Protein AF-A0A2U0RVF4-F1 (afdb_monomer)

Nearest PDB structures (foldseek):
  1jay-assembly1_B  TM=8.750E-01  e=2.348E-04  Archaeoglobus fulgidus
  3rqs-assembly1_B  TM=7.764E-01  e=7.240E-03  Homo sapiens
  3ado-assembly1_A  TM=7.286E-01  e=7.681E-03  Oryctolagus cuniculus
  1lsj-assembly1_B  TM=7.333E-01  e=1.561E-02  Homo sapiens
  7e28-assembly1_A  TM=7.914E-01  e=7.725E-01  Exiguobacterium acetylicum

Solvent-accessible surface area (backbone atoms only — not comparable to full-atom values): 6301 Å² total; per-residue (Å²): 97,36,33,8,25,38,34,21,74,39,78,70,22,43,59,48,46,53,53,43,12,63,70,67,22,36,31,24,27,6,24,98,43,44,69,58,16,38,52,46,37,54,54,51,40,50,52,51,51,51,51,54,54,49,51,51,67,77,50,65,91,62,72,68,74,64,44,81,73,67,80,53,88,46,74,68,50,52,54,48,19,46,74,18,51,40,47,23,40,44,75,58,15,60,53,95,41,81,45,74,47,80,52,54,63,74,92,48,46,64,66,53,47,65,72,64,51,133

Radius of gyration: 16.0 Å; Cα contacts (8 Å, |Δi|>4): 184; chains: 1; bounding box: 40×28×46 Å

Secondary structure (DSSP, 8-state):
-EEEEETTTSHHHHHHHHHHHHTT-EEEEEESSHHHHHHHHHHHHHHHHHHHHHHHHHSTT--STTGGGTSS--HHHHHHHHHTEEEEEHHHHTTT-SEEEE-S-HHHHHHHHHHH--

pLDDT: mean 89.28, std 13.33, range [48.31, 98.5]

Sequence (118 aa):
MKIGLIGGTGNQGQGLALRLAMAGHEIKIGSRNLEKAQKIVDELNTHIDNVSAALGLIFPGKKMDWVEKKEFTTSQELEQAKNNLIGMQNEDAVKNVDAVLLTVPFQYAKSTLEQLLP

Foldseek 3Di:
DQEQEAVLLDPVNLVVLLVVLLVLYQYEDADQDQVSQVVSLVVSLVVLVVVVVVCCVVDPPDDVPVCVVVPDRDPVSSVSSSVSRHGDHNLVSPPPGPYYHYDDPPVCRVVSVVVNPD

Mean predicted aligned error: 5.17 Å

Structure (mmCIF, N/CA/C/O backbone):
data_AF-A0A2U0RVF4-F1
#
_entry.id   AF-A0A2U0RVF4-F1
#
loop_
_atom_site.group_PDB
_atom_site.id
_atom_site.type_symbol
_atom_site.label_atom_id
_atom_site.label_alt_id
_atom_site.label_comp_id
_atom_site.label_asym_id
_atom_site.label_entity_id
_atom_site.label_seq_id
_atom_site.pdbx_PDB_ins_code
_atom_site.Cartn_x
_atom_site.Cartn_y
_atom_site.Cartn_z
_atom_site.occupancy
_atom_site.B_iso_or_equiv
_atom_site.auth_seq_id
_atom_site.auth_comp_id
_atom_site.auth_asym_id
_atom_site.auth_atom_id
_atom_site.pdbx_PDB_model_num
ATOM 1 N N . MET A 1 1 ? -9.295 -8.438 -2.805 1.00 96.44 1 MET A N 1
ATOM 2 C CA . MET A 1 1 ? -8.343 -8.685 -3.909 1.00 96.44 1 MET A CA 1
ATOM 3 C C . MET A 1 1 ? -6.958 -8.274 -3.453 1.00 96.44 1 MET A C 1
ATOM 5 O O . MET A 1 1 ? -6.864 -7.416 -2.577 1.00 96.44 1 MET A O 1
ATOM 9 N N . LYS A 1 2 ? -5.924 -8.875 -4.035 1.00 98.19 2 LYS A N 1
ATOM 10 C CA . LYS A 1 2 ? -4.522 -8.480 -3.891 1.00 98.19 2 LYS A CA 1
ATOM 11 C C . LYS A 1 2 ? -4.137 -7.610 -5.077 1.00 98.19 2 LYS A C 1
ATOM 13 O O . LYS A 1 2 ? -4.322 -8.026 -6.217 1.00 98.19 2 LYS A O 1
ATOM 18 N N . ILE A 1 3 ? -3.620 -6.414 -4.821 1.00 98.44 3 ILE A N 1
ATOM 19 C CA . ILE A 1 3 ? -3.306 -5.424 -5.854 1.00 98.44 3 ILE A CA 1
ATOM 20 C C . ILE A 1 3 ? -1.839 -5.024 -5.726 1.00 98.44 3 ILE A C 1
ATOM 22 O O . ILE A 1 3 ? -1.412 -4.534 -4.682 1.00 98.44 3 ILE A O 1
ATOM 26 N N . GLY A 1 4 ? -1.073 -5.209 -6.799 1.00 97.94 4 GLY A N 1
ATOM 27 C CA . GLY A 1 4 ? 0.280 -4.669 -6.915 1.00 97.94 4 GLY A CA 1
ATOM 28 C C . GLY A 1 4 ? 0.229 -3.221 -7.385 1.00 97.94 4 GLY A C 1
ATOM 29 O O . GLY A 1 4 ? -0.360 -2.938 -8.423 1.00 97.94 4 GLY A O 1
ATOM 30 N N . LEU A 1 5 ? 0.830 -2.290 -6.648 1.00 97.88 5 LEU A N 1
ATOM 31 C CA . LEU A 1 5 ? 0.808 -0.865 -6.976 1.00 97.88 5 LEU A CA 1
ATOM 32 C C . LEU A 1 5 ? 2.207 -0.361 -7.329 1.00 97.88 5 LEU A C 1
ATOM 34 O O . LEU A 1 5 ? 3.024 -0.088 -6.449 1.00 97.88 5 LEU A O 1
ATOM 38 N N . ILE A 1 6 ? 2.474 -0.180 -8.620 1.00 97.19 6 ILE A N 1
ATOM 39 C CA . ILE A 1 6 ? 3.770 0.286 -9.119 1.00 97.19 6 ILE A CA 1
ATOM 40 C C . ILE A 1 6 ? 3.762 1.799 -9.276 1.00 97.19 6 ILE A C 1
ATOM 42 O O . ILE A 1 6 ? 2.921 2.360 -9.972 1.00 97.19 6 ILE A O 1
ATOM 46 N N . GLY A 1 7 ? 4.719 2.468 -8.632 1.00 94.44 7 GLY A N 1
ATOM 47 C CA . GLY A 1 7 ? 4.653 3.918 -8.434 1.00 94.44 7 GLY A CA 1
ATOM 48 C C . GLY A 1 7 ? 3.834 4.309 -7.199 1.00 94.44 7 GLY A C 1
ATOM 49 O O . GLY A 1 7 ? 3.534 5.488 -7.013 1.00 94.44 7 GLY A O 1
ATOM 50 N N . GLY A 1 8 ? 3.527 3.343 -6.324 1.00 91.75 8 GLY A N 1
ATOM 51 C CA . GLY A 1 8 ? 2.738 3.551 -5.111 1.00 91.75 8 GLY A CA 1
ATOM 52 C C . GLY A 1 8 ? 3.349 4.529 -4.103 1.00 91.75 8 GLY A C 1
ATOM 53 O O . GLY A 1 8 ? 2.638 5.054 -3.256 1.00 91.75 8 GLY A O 1
ATOM 54 N N . THR A 1 9 ? 4.646 4.839 -4.220 1.00 95.25 9 THR A N 1
ATOM 55 C CA . THR A 1 9 ? 5.321 5.817 -3.348 1.00 95.25 9 THR 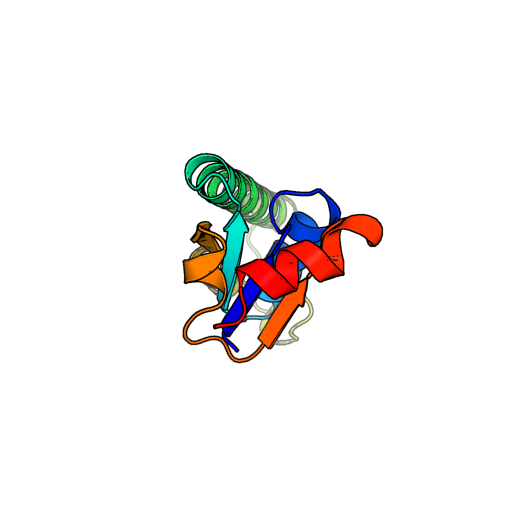A CA 1
ATOM 56 C C . THR A 1 9 ? 5.111 7.280 -3.752 1.00 95.25 9 THR A C 1
ATOM 58 O O . THR A 1 9 ? 5.516 8.170 -3.006 1.00 95.25 9 THR A O 1
ATOM 61 N N . GLY A 1 10 ? 4.518 7.558 -4.919 1.00 94.19 10 GLY A N 1
ATOM 62 C CA . GLY A 1 10 ? 4.153 8.917 -5.336 1.00 94.19 10 GLY A CA 1
ATOM 63 C C . GLY A 1 10 ? 2.798 9.36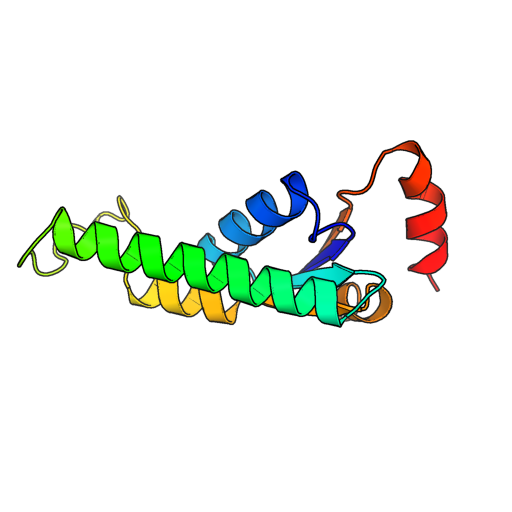1 -4.776 1.00 94.19 10 GLY A C 1
ATOM 64 O O . GLY A 1 10 ? 1.983 8.528 -4.399 1.00 94.19 10 GLY A O 1
ATOM 65 N N . ASN A 1 11 ? 2.524 10.669 -4.784 1.00 93.75 11 ASN A N 1
ATOM 66 C CA . ASN A 1 11 ? 1.328 11.262 -4.159 1.00 93.75 11 ASN A CA 1
ATOM 67 C C . ASN A 1 11 ? 0.005 10.595 -4.588 1.00 93.75 11 ASN A C 1
ATOM 69 O O . ASN A 1 11 ? -0.858 10.323 -3.757 1.00 93.75 11 ASN A O 1
ATOM 73 N N . GLN A 1 12 ? -0.154 10.306 -5.886 1.00 94.44 12 GLN A N 1
ATOM 74 C CA . GLN A 1 12 ? -1.344 9.619 -6.405 1.00 94.44 12 GLN A CA 1
ATOM 75 C C . GLN A 1 12 ? -1.417 8.167 -5.920 1.00 94.44 12 GLN A C 1
ATOM 77 O O . GLN A 1 12 ? -2.472 7.716 -5.477 1.00 94.44 12 GLN A O 1
ATOM 82 N N . GLY A 1 13 ? -0.287 7.456 -5.971 1.00 96.06 13 GLY A N 1
ATOM 83 C CA . GLY A 1 13 ? -0.172 6.073 -5.521 1.00 96.06 13 GLY A CA 1
ATOM 84 C C . GLY A 1 13 ? -0.528 5.916 -4.044 1.00 96.06 13 GLY A C 1
ATOM 85 O O . GLY A 1 13 ? -1.336 5.061 -3.704 1.00 96.06 13 GLY A O 1
ATOM 86 N N . GLN A 1 14 ? -0.032 6.803 -3.182 1.00 97.00 14 GLN A N 1
ATOM 87 C CA . GLN A 1 14 ? -0.333 6.792 -1.748 1.00 97.00 14 GLN A CA 1
ATOM 88 C C . GLN A 1 14 ? -1.836 6.936 -1.469 1.00 97.00 14 GLN A C 1
ATOM 90 O O . GLN A 1 14 ? -2.417 6.150 -0.723 1.00 97.00 14 GLN A O 1
ATOM 95 N N . GLY A 1 15 ? -2.493 7.904 -2.118 1.00 96.38 15 GLY A N 1
ATOM 96 C CA . GLY A 1 15 ? -3.931 8.121 -1.954 1.00 96.38 15 GLY A CA 1
ATOM 97 C C . GLY A 1 15 ? -4.791 6.972 -2.493 1.00 96.38 15 GLY A C 1
ATOM 98 O O . GLY A 1 15 ? -5.870 6.714 -1.957 1.00 96.38 15 GLY A O 1
ATOM 99 N N . LEU A 1 16 ? -4.329 6.282 -3.541 1.00 97.31 16 LEU A N 1
ATOM 100 C CA . LEU A 1 16 ? -4.971 5.075 -4.066 1.00 97.31 16 LEU A CA 1
ATOM 101 C C . LEU A 1 16 ? -4.769 3.886 -3.124 1.00 97.31 16 LEU A C 1
ATOM 103 O O . LEU A 1 16 ? -5.741 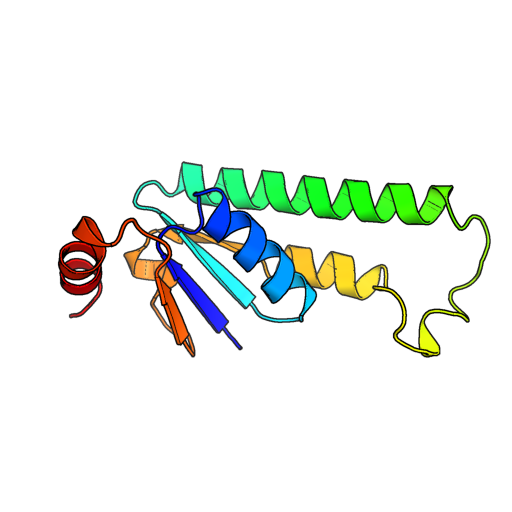3.204 -2.808 1.00 97.31 16 LEU A O 1
ATOM 107 N N . ALA A 1 17 ? -3.545 3.678 -2.633 1.00 97.81 17 ALA A N 1
ATOM 108 C CA . ALA A 1 17 ? -3.223 2.620 -1.682 1.00 97.81 17 ALA A CA 1
ATOM 109 C C . ALA A 1 17 ? -4.088 2.726 -0.426 1.00 97.81 17 ALA A C 1
ATOM 111 O O . ALA A 1 17 ? -4.752 1.759 -0.063 1.00 97.81 17 ALA A O 1
ATOM 112 N N . LEU A 1 18 ? -4.162 3.920 0.170 1.00 95.88 18 LEU A N 1
ATOM 113 C CA . LEU A 1 18 ? -4.973 4.166 1.358 1.00 95.88 18 LEU A CA 1
ATOM 114 C C . LEU A 1 18 ? -6.454 3.839 1.121 1.00 95.88 18 LEU A C 1
ATOM 116 O O . LEU A 1 18 ? -7.052 3.087 1.885 1.00 95.88 18 LEU A O 1
ATOM 120 N N . ARG A 1 19 ? -7.051 4.356 0.038 1.00 94.81 19 ARG A N 1
ATOM 121 C CA . ARG A 1 19 ? -8.478 4.131 -0.249 1.00 94.81 19 ARG A CA 1
ATOM 122 C C . ARG A 1 19 ? -8.802 2.669 -0.532 1.00 94.81 19 ARG A C 1
ATOM 124 O O . ARG A 1 19 ? -9.821 2.177 -0.059 1.00 94.81 19 ARG A O 1
ATOM 131 N N . LEU A 1 20 ? -7.962 1.979 -1.299 1.00 96.88 20 LEU A N 1
ATOM 132 C CA . LEU A 1 20 ? -8.185 0.570 -1.622 1.00 96.88 20 LEU A CA 1
ATOM 133 C C . LEU A 1 20 ? -7.966 -0.326 -0.392 1.00 96.88 20 LEU A C 1
ATOM 135 O O . LEU A 1 20 ? -8.732 -1.265 -0.186 1.00 96.88 20 LEU A O 1
ATOM 139 N N . ALA A 1 21 ? -6.995 0.003 0.465 1.00 96.81 21 ALA A N 1
ATOM 140 C CA . ALA A 1 21 ? -6.793 -0.680 1.740 1.00 96.81 21 ALA A CA 1
ATOM 141 C C . ALA A 1 21 ? -8.000 -0.518 2.676 1.00 96.81 21 ALA A C 1
ATOM 143 O O . ALA A 1 21 ? -8.472 -1.511 3.234 1.00 96.81 21 ALA A O 1
ATOM 144 N N . MET A 1 22 ? -8.555 0.699 2.774 1.00 92.31 22 MET A N 1
ATOM 145 C CA . MET A 1 22 ? -9.799 0.983 3.508 1.00 92.31 22 MET A CA 1
ATOM 146 C C . MET A 1 22 ? -11.024 0.276 2.913 1.00 92.31 22 MET A C 1
ATOM 148 O O . MET A 1 22 ? -11.957 -0.045 3.640 1.00 92.31 22 MET A O 1
ATOM 152 N N . ALA A 1 23 ? -11.019 -0.010 1.609 1.00 93.25 23 ALA A N 1
ATOM 153 C CA . ALA A 1 23 ? -12.043 -0.823 0.952 1.00 93.25 23 ALA A CA 1
ATOM 154 C C . ALA A 1 23 ? -11.859 -2.342 1.176 1.00 93.25 23 ALA A C 1
ATOM 156 O O . ALA A 1 23 ? -12.596 -3.146 0.604 1.00 93.25 23 ALA A O 1
ATOM 157 N N . GLY A 1 24 ? -10.877 -2.756 1.988 1.00 94.75 24 GLY A N 1
ATOM 158 C CA . GLY A 1 24 ? -10.627 -4.159 2.323 1.00 94.75 24 GLY A CA 1
ATOM 159 C C . GLY A 1 24 ? -9.794 -4.919 1.287 1.00 94.75 24 GLY A C 1
ATOM 160 O O . GLY A 1 24 ? -9.899 -6.143 1.189 1.00 94.75 24 GLY A O 1
ATOM 161 N N . HIS A 1 25 ? -9.007 -4.231 0.460 1.00 97.56 25 HIS A N 1
ATOM 162 C CA . HIS A 1 25 ? -8.091 -4.867 -0.492 1.00 97.56 25 HIS A CA 1
ATOM 163 C C . HIS A 1 25 ? -6.656 -4.865 0.034 1.00 97.56 25 HIS A C 1
ATOM 165 O O . HIS A 1 25 ? -6.211 -3.861 0.570 1.00 97.56 25 HIS A O 1
ATOM 171 N N . GLU A 1 26 ? -5.920 -5.959 -0.169 1.00 98.44 26 GLU A N 1
ATOM 172 C CA . GLU A 1 26 ? -4.492 -6.052 0.158 1.00 98.44 26 GLU A CA 1
ATOM 173 C C . GLU A 1 26 ? -3.684 -5.332 -0.930 1.00 98.44 26 GLU A C 1
ATOM 175 O O . GLU A 1 26 ? -3.775 -5.683 -2.109 1.00 98.44 26 GLU A O 1
ATOM 180 N N . ILE A 1 27 ? -2.904 -4.323 -0.550 1.00 98.50 27 ILE A N 1
ATOM 181 C CA . ILE A 1 27 ? -2.134 -3.466 -1.448 1.00 98.50 27 ILE A CA 1
ATOM 182 C C . ILE A 1 27 ? -0.643 -3.685 -1.217 1.00 98.50 27 ILE A C 1
ATOM 184 O O . ILE A 1 27 ? -0.093 -3.334 -0.172 1.00 98.50 27 ILE A O 1
ATOM 188 N N . LYS A 1 28 ? 0.032 -4.198 -2.244 1.00 98.38 28 LYS A N 1
ATOM 189 C CA . LYS A 1 28 ? 1.488 -4.317 -2.287 1.00 98.38 28 LYS A CA 1
ATOM 190 C C . LYS A 1 28 ? 2.065 -3.072 -2.952 1.00 98.38 28 LYS A C 1
ATOM 192 O O . LYS A 1 28 ? 2.024 -2.933 -4.174 1.00 98.38 28 LYS A O 1
ATOM 197 N N . ILE A 1 29 ? 2.573 -2.139 -2.156 1.00 98.44 29 ILE A N 1
ATOM 198 C CA . ILE A 1 29 ? 3.192 -0.896 -2.620 1.00 98.44 29 ILE A CA 1
ATOM 199 C C . ILE A 1 29 ? 4.588 -1.216 -3.159 1.00 98.44 29 ILE A C 1
ATOM 201 O O . ILE A 1 29 ? 5.513 -1.478 -2.393 1.00 98.44 29 ILE A O 1
ATOM 205 N N . GLY A 1 30 ? 4.733 -1.178 -4.482 1.00 97.50 30 GLY A N 1
ATOM 206 C CA . GLY A 1 30 ? 5.987 -1.414 -5.187 1.00 97.50 30 GLY A CA 1
ATOM 207 C C . GLY A 1 30 ? 6.838 -0.152 -5.330 1.00 97.50 30 GLY A C 1
ATOM 208 O O . GLY A 1 30 ? 6.352 0.937 -5.673 1.00 97.50 30 GLY A O 1
ATOM 209 N N . SER A 1 31 ? 8.139 -0.311 -5.100 1.00 96.19 31 SER A N 1
ATOM 210 C CA . SER A 1 31 ? 9.175 0.681 -5.388 1.00 96.19 31 SER A CA 1
ATOM 211 C C . SER A 1 31 ? 10.433 -0.004 -5.927 1.00 96.19 31 SER A C 1
ATOM 213 O O . SER A 1 31 ? 10.641 -1.184 -5.691 1.00 96.19 31 SER A O 1
ATOM 215 N N . ARG A 1 32 ? 11.314 0.747 -6.602 1.00 94.06 32 ARG A N 1
ATOM 216 C CA . ARG A 1 32 ? 12.694 0.293 -6.905 1.00 94.06 32 ARG A CA 1
ATOM 217 C C . ARG A 1 32 ? 13.621 0.356 -5.683 1.00 94.06 32 ARG A C 1
ATOM 219 O O . ARG A 1 32 ? 14.764 -0.079 -5.725 1.00 94.06 32 ARG A O 1
ATOM 226 N N . ASN A 1 33 ? 13.152 1.017 -4.629 1.00 96.25 33 ASN A N 1
ATOM 227 C CA . ASN A 1 33 ? 13.809 1.120 -3.339 1.00 96.25 33 ASN A CA 1
ATOM 228 C C . ASN A 1 33 ? 12.822 0.603 -2.286 1.00 96.25 33 ASN A C 1
ATOM 230 O O . ASN A 1 33 ? 11.803 1.258 -2.037 1.00 96.25 33 ASN A O 1
ATOM 234 N N . LEU A 1 34 ? 13.138 -0.552 -1.699 1.00 97.12 34 LEU A N 1
ATOM 235 C CA . LEU A 1 34 ? 12.320 -1.225 -0.692 1.00 97.12 34 LEU A CA 1
ATOM 236 C C . LEU A 1 34 ? 12.063 -0.353 0.543 1.00 97.12 34 LEU A C 1
ATOM 238 O O . LEU A 1 34 ? 10.917 -0.224 0.965 1.00 97.12 34 LEU A O 1
ATOM 242 N N . GLU A 1 35 ? 13.100 0.293 1.079 1.00 97.88 35 GLU A N 1
ATOM 243 C CA 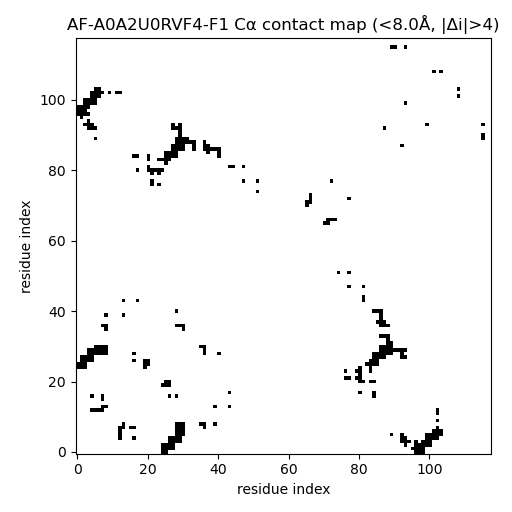. GLU A 1 35 ? 12.990 1.159 2.261 1.00 97.88 35 GLU A CA 1
ATOM 244 C C . GLU A 1 35 ? 12.011 2.307 2.011 1.00 97.88 35 GLU A C 1
ATOM 246 O O . GLU A 1 35 ? 11.203 2.650 2.870 1.00 97.88 35 GLU A O 1
ATOM 251 N N . LYS A 1 36 ? 12.018 2.872 0.796 1.00 97.56 36 LYS A N 1
ATOM 252 C CA . LYS A 1 36 ? 11.050 3.903 0.412 1.00 97.56 36 LYS A CA 1
ATOM 253 C C . LYS A 1 36 ? 9.618 3.366 0.450 1.00 97.56 36 LYS A C 1
ATOM 255 O O . LYS A 1 36 ? 8.732 4.083 0.898 1.00 97.56 36 LYS A O 1
ATOM 260 N N . ALA A 1 37 ? 9.369 2.145 -0.025 1.00 98.06 37 ALA A N 1
ATOM 261 C CA . ALA A 1 37 ? 8.033 1.551 0.036 1.00 98.06 37 ALA A CA 1
ATOM 262 C C . ALA A 1 37 ? 7.585 1.303 1.482 1.00 98.06 37 ALA A C 1
ATOM 264 O O . ALA A 1 37 ? 6.461 1.652 1.830 1.00 98.06 37 ALA A O 1
ATOM 265 N N . GLN A 1 38 ? 8.470 0.759 2.321 1.00 98.25 38 GLN A N 1
ATOM 266 C CA . GLN A 1 38 ? 8.201 0.515 3.742 1.00 98.25 38 GLN A CA 1
ATOM 267 C C . GLN A 1 38 ? 7.901 1.815 4.488 1.00 98.25 38 GLN A C 1
ATOM 269 O O . GLN A 1 38 ? 6.871 1.918 5.142 1.00 98.25 38 GLN A O 1
ATOM 274 N N . LYS A 1 39 ? 8.716 2.852 4.270 1.00 98.44 39 LYS A N 1
ATOM 275 C CA . LYS A 1 39 ? 8.480 4.178 4.842 1.00 98.44 39 LYS A CA 1
ATOM 276 C C . LYS A 1 39 ? 7.100 4.732 4.481 1.00 98.44 39 LYS A C 1
ATOM 278 O O . LYS A 1 39 ? 6.426 5.299 5.331 1.00 98.44 39 LYS A O 1
ATOM 283 N N . ILE A 1 40 ? 6.664 4.565 3.230 1.00 98.25 40 ILE A N 1
ATOM 284 C CA . ILE A 1 40 ? 5.325 4.998 2.815 1.00 98.25 40 ILE A CA 1
ATOM 285 C C . ILE A 1 40 ? 4.226 4.198 3.523 1.00 98.25 40 ILE A C 1
ATOM 287 O O . ILE A 1 40 ? 3.209 4.778 3.888 1.00 98.25 40 ILE A O 1
ATOM 291 N N . VAL A 1 41 ? 4.410 2.895 3.751 1.00 98.38 41 VAL A N 1
ATOM 292 C CA . VAL A 1 41 ? 3.461 2.107 4.556 1.00 98.38 41 VAL A CA 1
ATOM 293 C C . VAL A 1 41 ? 3.365 2.655 5.977 1.00 98.38 41 VAL A C 1
ATOM 295 O O . VAL A 1 41 ? 2.254 2.865 6.460 1.00 98.38 41 VAL A O 1
ATOM 298 N N . ASP A 1 42 ? 4.493 2.966 6.613 1.00 98.31 42 ASP A N 1
ATOM 299 C CA . ASP A 1 42 ? 4.509 3.536 7.965 1.00 98.31 42 ASP A CA 1
ATOM 300 C C . ASP A 1 42 ? 3.814 4.906 8.018 1.00 98.31 42 ASP A C 1
ATOM 302 O O . ASP A 1 42 ? 3.009 5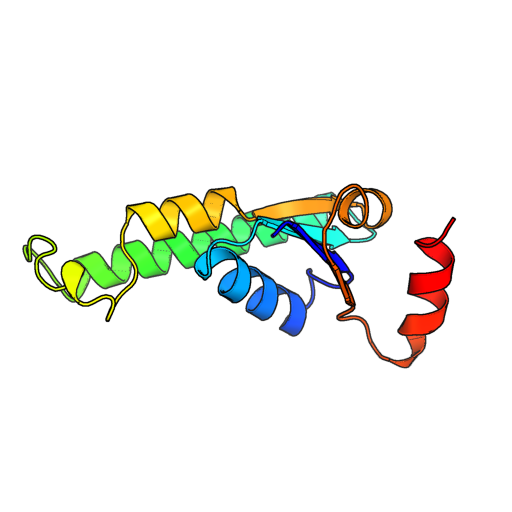.179 8.915 1.00 98.31 42 ASP A O 1
ATOM 306 N N . GLU A 1 43 ? 4.072 5.762 7.024 1.00 97.88 43 GLU A N 1
ATOM 307 C CA . GLU A 1 43 ? 3.406 7.058 6.885 1.00 97.88 43 GLU A CA 1
ATOM 308 C C . GLU A 1 43 ? 1.889 6.887 6.726 1.00 97.88 43 GLU A C 1
ATOM 310 O O . GLU A 1 43 ? 1.120 7.562 7.414 1.00 97.88 43 GLU A O 1
ATOM 315 N N . LEU A 1 44 ? 1.431 5.974 5.866 1.00 97.44 44 LEU A N 1
ATOM 316 C CA . LEU A 1 44 ? 0.004 5.709 5.665 1.00 97.44 44 LEU A CA 1
ATOM 317 C C . LEU A 1 44 ? -0.660 5.123 6.916 1.00 97.44 44 LEU A C 1
ATOM 319 O O . LEU A 1 44 ? -1.755 5.555 7.274 1.00 97.44 44 LEU A O 1
ATOM 323 N N . ASN A 1 45 ? 0.009 4.211 7.621 1.00 97.38 45 ASN A N 1
ATOM 324 C CA . ASN A 1 45 ? -0.477 3.667 8.888 1.00 97.38 45 ASN A CA 1
ATOM 325 C C . ASN A 1 45 ? -0.630 4.768 9.945 1.00 97.38 45 ASN A C 1
ATOM 327 O O . ASN A 1 45 ? -1.665 4.848 10.601 1.00 97.38 45 ASN A O 1
ATOM 331 N N . THR A 1 46 ? 0.333 5.690 10.020 1.00 97.06 46 THR A N 1
ATOM 332 C CA . THR A 1 46 ? 0.247 6.867 10.899 1.00 97.06 46 THR A CA 1
ATOM 333 C C . THR A 1 46 ? -0.954 7.752 10.541 1.00 97.06 46 THR A C 1
ATOM 335 O O . THR A 1 46 ? -1.642 8.263 11.424 1.00 97.06 46 THR A O 1
ATOM 338 N N . HIS A 1 47 ? -1.257 7.932 9.248 1.00 94.19 47 HIS A N 1
ATOM 339 C CA . HIS A 1 47 ? -2.452 8.675 8.828 1.00 94.19 47 HIS A CA 1
ATOM 340 C C . HIS A 1 47 ? -3.744 7.977 9.267 1.00 94.19 47 HIS A C 1
ATOM 342 O O . HIS A 1 47 ? -4.667 8.654 9.722 1.00 94.19 47 HIS A O 1
ATOM 348 N N . ILE A 1 48 ? -3.810 6.646 9.167 1.00 92.94 48 ILE A N 1
ATOM 349 C CA . ILE A 1 48 ? -4.959 5.861 9.638 1.00 92.94 48 ILE A CA 1
ATOM 350 C C . ILE A 1 48 ? -5.141 6.032 11.153 1.00 92.94 48 ILE A C 1
ATOM 352 O O . ILE A 1 48 ? -6.257 6.290 11.607 1.00 92.94 48 ILE A O 1
ATOM 356 N N . ASP A 1 49 ? -4.055 5.973 11.926 1.00 92.38 49 ASP A N 1
ATOM 357 C CA . ASP A 1 49 ? -4.090 6.164 13.380 1.00 92.38 49 ASP A CA 1
ATOM 358 C C . ASP A 1 49 ? -4.587 7.568 13.759 1.00 92.38 49 ASP A C 1
ATOM 360 O O . ASP A 1 49 ? -5.444 7.716 14.633 1.00 92.38 49 ASP A O 1
ATOM 364 N N . ASN A 1 50 ? -4.129 8.602 13.047 1.00 91.38 50 ASN A N 1
ATOM 365 C CA . ASN A 1 50 ? -4.588 9.976 13.255 1.00 91.38 50 ASN A CA 1
ATOM 366 C C . ASN A 1 50 ? -6.089 10.139 12.969 1.00 91.38 50 ASN A C 1
ATOM 368 O O . ASN A 1 50 ? -6.789 10.824 13.718 1.00 91.38 50 ASN A O 1
ATOM 372 N N . VAL A 1 51 ? -6.602 9.496 11.914 1.00 86.25 51 VAL A N 1
ATOM 373 C CA . VAL A 1 51 ? -8.043 9.486 11.610 1.00 86.25 51 VAL A CA 1
ATOM 374 C C . VAL A 1 51 ? -8.819 8.767 12.715 1.00 86.25 51 VAL A C 1
ATOM 376 O O . VAL A 1 51 ? -9.828 9.291 13.184 1.00 86.25 51 VAL A O 1
ATOM 379 N N . SER A 1 52 ? -8.329 7.613 13.175 1.00 85.44 52 SER A N 1
ATOM 380 C CA . SER A 1 52 ? -8.929 6.852 14.278 1.00 85.44 52 SER A CA 1
ATOM 381 C C . SER A 1 52 ? -9.039 7.694 15.556 1.00 85.44 52 SER A C 1
ATOM 383 O O . SER A 1 52 ? -10.112 7.797 16.158 1.00 85.44 52 SER A O 1
ATOM 385 N N . ALA A 1 53 ? -7.957 8.386 15.928 1.00 87.12 53 ALA A N 1
ATOM 386 C CA . ALA A 1 53 ? -7.926 9.272 17.088 1.00 87.12 53 ALA A CA 1
ATOM 387 C C . ALA A 1 53 ? -8.892 10.461 16.942 1.00 87.12 53 ALA A C 1
ATOM 389 O O . ALA A 1 53 ? -9.642 10.770 17.871 1.00 87.12 53 ALA A O 1
ATOM 390 N N . ALA A 1 54 ? -8.920 11.105 15.771 1.00 85.69 54 ALA A N 1
ATOM 391 C CA . ALA A 1 54 ? -9.820 12.225 15.504 1.00 85.69 54 ALA A CA 1
ATOM 392 C C . ALA A 1 54 ? -11.299 11.816 15.601 1.00 85.69 54 ALA A C 1
ATOM 394 O O . ALA A 1 54 ? -12.098 12.549 16.185 1.00 85.69 54 ALA A O 1
ATOM 395 N N . LEU A 1 55 ? -11.666 10.633 15.095 1.00 81.12 55 LEU A N 1
ATOM 396 C CA . LEU A 1 55 ? -13.027 10.102 15.223 1.00 81.12 55 LEU A CA 1
ATOM 397 C C . LEU A 1 55 ? -13.429 9.916 16.693 1.00 81.12 55 LEU A C 1
ATOM 399 O O . LEU A 1 55 ? -14.542 10.285 17.066 1.00 81.12 55 LEU A O 1
ATOM 403 N N . GLY A 1 56 ? -12.515 9.429 17.539 1.00 78.44 56 GLY A N 1
ATOM 404 C CA . GLY A 1 56 ? -12.750 9.294 18.981 1.00 78.44 56 GLY A CA 1
ATOM 405 C C . GLY A 1 56 ? -12.986 10.629 19.699 1.00 78.44 56 GLY A C 1
ATOM 406 O O . GLY A 1 56 ? -13.778 10.687 20.639 1.00 78.44 56 GLY A O 1
ATOM 407 N N . LEU A 1 57 ? -12.342 11.708 19.238 1.00 84.31 57 LEU A N 1
ATOM 408 C CA . LEU A 1 57 ? -12.526 13.060 19.781 1.00 84.31 57 LEU A CA 1
ATOM 409 C C . LEU A 1 57 ? -13.828 13.719 19.313 1.00 84.31 57 LEU A C 1
ATOM 411 O O . LEU A 1 57 ? -14.483 14.398 20.100 1.00 84.31 57 LEU A O 1
ATOM 415 N N . ILE A 1 58 ? -14.198 13.542 18.041 1.00 81.31 58 ILE A N 1
ATOM 416 C CA . ILE A 1 58 ? -15.405 14.150 17.455 1.00 81.31 58 ILE A CA 1
ATOM 417 C C . ILE A 1 58 ? -16.672 13.437 17.951 1.00 81.31 58 ILE A C 1
ATOM 419 O O . ILE A 1 58 ? -17.709 14.075 18.138 1.00 81.31 58 ILE A O 1
ATOM 423 N N . PHE A 1 59 ? -16.591 12.129 18.208 1.00 75.50 59 PHE A N 1
ATOM 424 C CA . PHE A 1 59 ? -17.726 11.302 18.622 1.00 75.50 59 PHE A CA 1
ATOM 425 C C . PHE A 1 59 ? -17.484 10.603 19.977 1.00 75.50 59 PHE A C 1
ATOM 427 O O . PHE A 1 59 ? -17.491 9.371 20.049 1.00 75.50 59 PHE A O 1
ATOM 434 N N . PRO A 1 60 ? -17.298 11.353 21.082 1.00 69.50 60 PRO A N 1
ATOM 435 C CA . PRO A 1 60 ? -16.968 10.772 22.379 1.00 69.50 60 PRO A CA 1
ATOM 436 C C . PRO A 1 60 ? -18.139 9.959 22.948 1.00 69.50 60 PRO A C 1
ATOM 438 O O . PRO A 1 60 ? -19.289 10.398 22.936 1.00 69.50 60 PRO A O 1
ATOM 441 N N . GLY A 1 61 ? -17.852 8.767 23.480 1.00 60.69 61 GLY A N 1
ATOM 442 C CA . GLY A 1 61 ? -18.812 7.971 24.259 1.00 60.69 61 GLY A CA 1
ATOM 443 C C . GLY A 1 61 ? -19.987 7.373 23.478 1.00 60.69 61 GLY A C 1
ATOM 444 O O . GLY A 1 61 ? -20.803 6.667 24.072 1.00 60.69 61 GLY A O 1
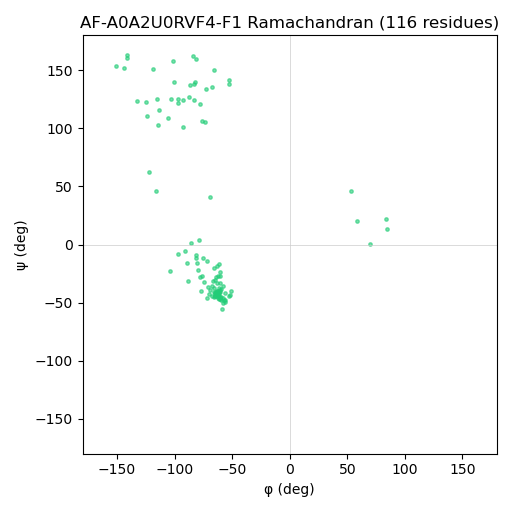ATOM 445 N N . LYS A 1 62 ? -20.084 7.587 22.159 1.00 55.28 62 LYS A N 1
ATOM 446 C CA . LYS A 1 62 ? -21.027 6.826 21.342 1.00 55.28 62 LYS A CA 1
ATOM 447 C C . LYS A 1 62 ? -20.487 5.412 21.175 1.00 55.28 62 LYS A C 1
ATOM 449 O O . LYS A 1 62 ? -19.563 5.177 20.400 1.00 55.28 62 LYS A O 1
ATOM 454 N N . LYS A 1 63 ? -21.096 4.456 21.888 1.00 49.88 63 LYS A N 1
ATOM 455 C CA . LYS A 1 63 ? -21.105 3.073 21.408 1.00 49.88 63 LYS A CA 1
ATOM 456 C C . LYS A 1 63 ? -21.637 3.088 19.981 1.00 49.88 63 LYS A C 1
ATOM 458 O O . LYS A 1 63 ? -22.482 3.903 19.613 1.00 49.88 63 LYS A O 1
ATOM 463 N N . MET A 1 64 ? -21.013 2.242 19.188 1.00 50.03 64 MET A N 1
ATOM 464 C CA . MET A 1 64 ? -20.955 2.236 17.738 1.00 50.03 64 MET A CA 1
ATOM 465 C C . MET A 1 64 ? -22.300 1.885 17.065 1.00 50.03 64 MET A C 1
ATOM 467 O O . MET A 1 64 ? -22.329 1.177 16.072 1.00 50.03 64 MET A O 1
ATOM 471 N N . ASP A 1 65 ? -23.429 2.386 17.560 1.00 48.31 65 ASP A N 1
ATOM 472 C CA . ASP A 1 65 ? -24.773 2.074 17.053 1.00 48.31 65 ASP A CA 1
ATOM 473 C C . ASP A 1 65 ? -25.023 2.732 15.672 1.00 48.31 65 ASP A C 1
ATOM 475 O O . ASP A 1 65 ? -25.943 2.385 14.940 1.00 48.31 65 ASP A O 1
ATOM 479 N N . TRP A 1 66 ? -24.171 3.691 15.286 1.00 50.28 66 TRP A N 1
ATOM 480 C CA . TRP A 1 66 ? -24.198 4.402 13.998 1.00 50.28 66 TRP A CA 1
ATOM 481 C C . TRP A 1 66 ? -23.364 3.698 12.914 1.00 50.28 66 TRP A C 1
ATOM 483 O O . TRP A 1 66 ? -23.532 3.961 11.725 1.00 50.28 66 TRP A O 1
ATOM 493 N N . VAL A 1 67 ? -22.493 2.771 13.320 1.00 50.84 67 VAL A N 1
ATOM 494 C CA . VAL A 1 67 ? -21.650 1.961 12.431 1.00 50.84 67 VAL A CA 1
ATOM 495 C C . VAL A 1 67 ? -22.442 0.838 11.759 1.00 50.84 67 VAL A C 1
ATOM 497 O O . VAL A 1 67 ? -22.145 0.476 10.623 1.00 50.84 67 VAL A O 1
ATOM 500 N N . GLU A 1 68 ? -23.517 0.351 12.386 1.00 50.72 68 GLU A N 1
ATOM 501 C CA . GLU A 1 68 ? -24.390 -0.671 11.788 1.00 50.72 68 GLU A CA 1
ATOM 502 C C . GLU A 1 68 ? -25.088 -0.190 10.501 1.00 50.72 68 GLU A C 1
ATOM 504 O O . GLU A 1 68 ? -25.486 -1.007 9.671 1.00 50.72 68 GLU A O 1
ATOM 509 N N . LYS A 1 69 ? -25.167 1.130 10.270 1.00 53.69 69 LYS A N 1
ATOM 510 C CA . LYS A 1 69 ? -25.690 1.717 9.023 1.00 53.69 69 LYS A CA 1
ATOM 511 C C . LYS A 1 69 ? -24.650 1.865 7.900 1.00 53.69 69 LYS A C 1
ATOM 513 O O . LYS A 1 69 ? -25.011 2.342 6.829 1.00 53.69 69 LYS A O 1
ATOM 518 N N . LYS A 1 70 ? -23.390 1.443 8.102 1.00 58.28 70 LYS A N 1
ATOM 519 C CA . LYS A 1 70 ? -22.264 1.573 7.143 1.00 58.28 70 LYS A CA 1
ATOM 520 C C . LYS A 1 70 ? -21.931 3.008 6.701 1.00 58.28 70 LYS A C 1
ATOM 522 O O . LYS A 1 70 ? -21.289 3.200 5.672 1.00 58.28 70 LYS A O 1
ATOM 527 N N . GLU A 1 71 ? -22.338 4.025 7.456 1.00 64.00 71 GLU A N 1
ATOM 528 C CA . GLU A 1 71 ? -22.056 5.424 7.094 1.00 64.00 71 GLU A CA 1
ATOM 529 C C . GLU A 1 71 ? -20.626 5.863 7.473 1.00 64.00 71 GLU A C 1
ATOM 531 O O . GLU A 1 71 ? -20.137 6.859 6.946 1.00 64.00 71 GLU A O 1
ATOM 536 N N . PHE A 1 72 ? -19.929 5.105 8.333 1.00 67.56 72 PHE A N 1
ATOM 537 C CA . PHE A 1 72 ? -18.569 5.402 8.806 1.00 67.56 72 PHE A CA 1
ATOM 538 C C . PHE A 1 72 ? -17.724 4.132 9.005 1.00 67.56 72 PHE A C 1
ATOM 540 O O . PHE A 1 72 ? -18.264 3.069 9.307 1.00 67.56 72 PHE A O 1
ATOM 547 N N . THR A 1 73 ? -16.398 4.262 8.868 1.00 74.12 73 THR A N 1
ATOM 548 C CA . THR A 1 73 ? -15.414 3.180 9.066 1.00 74.12 73 THR A CA 1
ATOM 549 C C . THR A 1 73 ? -15.245 2.822 10.546 1.00 74.12 73 THR A C 1
ATOM 551 O O . THR A 1 73 ? -15.082 3.701 11.393 1.00 74.12 73 THR A O 1
ATOM 554 N N . THR A 1 74 ? -15.245 1.529 10.864 1.00 79.75 74 THR A N 1
ATOM 555 C CA . THR A 1 74 ? -15.056 0.998 12.225 1.00 79.75 74 THR A CA 1
ATOM 556 C C . THR A 1 74 ? -13.587 0.930 12.641 1.00 79.75 74 THR A C 1
ATOM 558 O O . THR A 1 74 ? -12.699 0.835 11.799 1.00 79.75 74 THR A O 1
ATOM 561 N N . SER A 1 75 ? -13.306 0.866 13.948 1.00 80.62 75 SER A N 1
ATOM 562 C CA . SER A 1 75 ? -11.940 0.632 14.451 1.00 80.62 75 SER A CA 1
ATOM 563 C C . SER A 1 75 ? -11.328 -0.673 13.927 1.00 80.62 75 SER A C 1
ATOM 565 O O . SER A 1 75 ? -10.137 -0.715 13.637 1.00 80.62 75 SER A O 1
ATOM 567 N N . GLN A 1 76 ? -12.137 -1.726 13.764 1.00 84.12 76 GLN A N 1
ATOM 568 C CA . GLN A 1 76 ? -11.674 -3.002 13.218 1.00 84.12 76 GLN A CA 1
ATOM 569 C C . GLN A 1 76 ? -11.336 -2.892 11.725 1.00 84.12 76 GLN A C 1
ATOM 571 O O . GLN A 1 76 ? -10.341 -3.457 11.284 1.00 84.12 76 GLN A O 1
ATOM 576 N N . GLU A 1 77 ? -12.126 -2.147 10.950 1.00 87.62 77 GLU A N 1
ATOM 577 C CA . GLU A 1 77 ? -11.842 -1.876 9.535 1.00 87.62 77 GLU A CA 1
ATOM 578 C C . GLU A 1 77 ? -10.601 -0.993 9.359 1.00 87.62 77 GLU A C 1
ATOM 580 O O . GLU A 1 77 ? -9.831 -1.222 8.430 1.00 87.62 77 GLU A O 1
ATOM 585 N N . LEU A 1 78 ? -10.362 -0.027 10.256 1.00 89.62 78 LEU A N 1
ATOM 586 C CA . LEU A 1 78 ? -9.138 0.784 10.251 1.00 89.62 78 LEU A CA 1
ATOM 587 C C . LEU A 1 78 ? -7.897 -0.070 10.551 1.00 89.62 78 LEU A C 1
ATOM 589 O O . LEU A 1 78 ? -6.908 0.015 9.826 1.00 89.62 78 LEU A O 1
ATOM 593 N N . GLU A 1 79 ? -7.959 -0.945 11.558 1.00 91.19 79 GLU A N 1
ATOM 594 C CA . GLU A 1 79 ? -6.879 -1.903 11.835 1.00 91.19 79 GLU A CA 1
ATOM 595 C C . GLU A 1 79 ? -6.675 -2.889 10.679 1.00 91.19 79 GLU A C 1
ATOM 597 O O . GLU A 1 79 ? -5.544 -3.167 10.277 1.00 91.19 79 GLU A O 1
ATOM 602 N N . GLN A 1 80 ? -7.757 -3.369 10.063 1.00 93.00 80 GLN A N 1
ATOM 603 C CA . GLN A 1 80 ? -7.655 -4.212 8.876 1.00 93.00 80 GLN A CA 1
ATOM 604 C C . GLN A 1 80 ? -7.004 -3.465 7.703 1.00 93.00 80 GLN A C 1
ATOM 606 O O . GLN A 1 80 ? -6.179 -4.044 7.001 1.00 93.00 80 GLN A O 1
ATOM 611 N N . ALA A 1 81 ? -7.330 -2.187 7.495 1.00 94.75 81 ALA A N 1
ATOM 612 C CA . ALA A 1 81 ? -6.727 -1.369 6.448 1.00 94.75 81 ALA A CA 1
ATOM 613 C C . ALA A 1 81 ? -5.210 -1.217 6.641 1.00 94.75 81 ALA A C 1
ATOM 615 O O . ALA A 1 81 ? -4.471 -1.283 5.661 1.00 94.75 81 ALA A O 1
ATOM 616 N N . LYS A 1 82 ? -4.733 -1.099 7.886 1.00 96.69 82 LYS A N 1
ATOM 617 C CA . LYS A 1 82 ? -3.292 -1.093 8.198 1.00 96.69 82 LYS A CA 1
ATOM 618 C C . LYS A 1 82 ? -2.630 -2.412 7.807 1.00 96.69 82 LYS A C 1
ATOM 620 O O . LYS A 1 82 ? -1.616 -2.417 7.115 1.00 96.69 82 LYS A O 1
ATOM 625 N N . ASN A 1 83 ? -3.255 -3.536 8.160 1.00 96.50 83 ASN A N 1
ATOM 626 C CA . ASN A 1 83 ? -2.763 -4.874 7.805 1.00 96.50 83 ASN A CA 1
ATOM 627 C C . ASN A 1 83 ? -2.784 -5.155 6.296 1.00 96.50 83 ASN A C 1
ATOM 629 O O . ASN A 1 83 ? -2.089 -6.049 5.816 1.00 96.50 83 ASN A O 1
ATOM 633 N N . ASN A 1 84 ? -3.579 -4.397 5.544 1.00 97.62 84 ASN A N 1
ATOM 634 C CA . ASN A 1 84 ? -3.685 -4.530 4.102 1.00 97.62 84 ASN A CA 1
ATOM 635 C C . ASN A 1 84 ? -2.556 -3.811 3.342 1.00 97.62 84 ASN A C 1
ATOM 637 O O . ASN A 1 84 ? -2.439 -4.022 2.138 1.00 97.62 84 ASN A O 1
ATOM 641 N N . LEU A 1 85 ? -1.742 -2.964 3.978 1.00 98.50 85 LEU A N 1
ATOM 642 C CA . LEU A 1 85 ? -0.671 -2.212 3.316 1.00 98.50 85 LEU A CA 1
ATOM 643 C C . LEU A 1 85 ? 0.678 -2.920 3.486 1.00 98.50 85 LEU A C 1
ATOM 645 O O . LEU A 1 85 ? 1.145 -3.124 4.602 1.00 98.50 85 LEU A O 1
ATOM 649 N N . ILE A 1 86 ? 1.335 -3.267 2.375 1.00 98.50 86 ILE A N 1
ATOM 650 C CA . ILE A 1 86 ? 2.609 -3.998 2.400 1.00 98.50 86 ILE A CA 1
ATOM 651 C C . ILE A 1 86 ? 3.620 -3.329 1.468 1.00 98.50 86 ILE A C 1
ATOM 653 O O . ILE A 1 86 ? 3.363 -3.168 0.278 1.00 98.50 86 ILE A O 1
ATOM 657 N N . GLY A 1 87 ? 4.786 -2.950 1.992 1.00 98.31 87 GLY A N 1
ATOM 658 C CA . GLY A 1 87 ? 5.864 -2.336 1.214 1.00 98.31 87 GLY A CA 1
ATOM 659 C C . GLY A 1 87 ? 6.764 -3.403 0.596 1.00 98.31 87 GLY A C 1
ATOM 660 O O . GLY A 1 87 ? 7.251 -4.278 1.308 1.00 98.31 87 GLY A O 1
ATOM 661 N N . MET A 1 88 ? 6.988 -3.343 -0.718 1.00 97.88 88 MET A N 1
ATOM 662 C CA . MET A 1 88 ? 7.751 -4.350 -1.464 1.00 97.88 88 MET A CA 1
ATOM 663 C C . MET A 1 88 ? 8.638 -3.725 -2.551 1.00 97.88 88 MET A C 1
ATOM 665 O O . MET A 1 88 ? 8.427 -2.588 -2.983 1.00 97.88 88 MET A O 1
ATOM 669 N N . GLN A 1 89 ? 9.617 -4.498 -3.035 1.00 97.06 89 GLN A N 1
ATOM 670 C CA . GLN A 1 89 ? 10.250 -4.213 -4.324 1.00 97.06 89 GLN A CA 1
ATOM 671 C C . GLN A 1 89 ? 9.222 -4.390 -5.450 1.00 97.06 89 GLN A C 1
ATOM 673 O O . GLN A 1 89 ? 8.291 -5.191 -5.326 1.00 97.06 89 GLN A O 1
ATOM 678 N N . ASN A 1 90 ? 9.372 -3.644 -6.545 1.00 95.69 90 ASN A N 1
ATOM 679 C CA . ASN A 1 90 ? 8.442 -3.681 -7.677 1.00 95.69 90 ASN A CA 1
ATOM 680 C C . ASN A 1 90 ? 8.202 -5.110 -8.191 1.00 95.69 90 ASN A C 1
ATOM 682 O O . ASN A 1 90 ? 7.061 -5.500 -8.427 1.00 95.69 90 ASN A O 1
ATOM 686 N N . GLU A 1 91 ? 9.272 -5.887 -8.328 1.00 95.19 91 GLU A N 1
ATOM 687 C CA . GLU A 1 91 ? 9.269 -7.244 -8.871 1.00 95.19 91 GLU A CA 1
ATOM 688 C C . GLU A 1 91 ? 8.472 -8.207 -7.984 1.00 95.19 91 GLU A C 1
ATOM 690 O O . GLU A 1 91 ? 7.865 -9.152 -8.479 1.00 95.19 91 GLU A O 1
ATOM 695 N N . ASP A 1 92 ? 8.439 -7.966 -6.674 1.00 96.62 92 ASP A N 1
ATOM 696 C CA . ASP A 1 92 ? 7.680 -8.779 -5.723 1.00 96.62 92 ASP A CA 1
ATOM 697 C C . ASP A 1 92 ? 6.238 -8.289 -5.561 1.00 96.62 92 ASP A C 1
ATOM 699 O O . ASP A 1 92 ? 5.321 -9.097 -5.383 1.00 96.62 92 ASP A O 1
ATOM 703 N N . ALA A 1 93 ? 6.011 -6.980 -5.699 1.00 96.69 93 ALA A N 1
ATOM 704 C CA . ALA A 1 93 ? 4.689 -6.368 -5.607 1.00 96.69 93 ALA A CA 1
ATOM 705 C C . ALA A 1 93 ? 3.720 -6.867 -6.692 1.00 96.69 93 ALA A C 1
ATOM 707 O O . ALA A 1 93 ? 2.511 -6.875 -6.470 1.00 96.69 93 ALA A O 1
ATOM 708 N N . VAL A 1 94 ? 4.235 -7.305 -7.846 1.00 96.25 94 VAL A N 1
ATOM 709 C CA . VAL A 1 94 ? 3.435 -7.842 -8.964 1.00 96.25 94 VAL A CA 1
ATOM 710 C C . VAL A 1 94 ? 3.232 -9.358 -8.911 1.00 96.25 94 VAL A C 1
ATOM 712 O O . VAL A 1 94 ? 2.488 -9.906 -9.721 1.00 96.25 94 VAL A O 1
ATOM 715 N N . LYS A 1 95 ? 3.864 -10.067 -7.969 1.00 95.00 95 LYS A N 1
ATOM 716 C CA . LYS A 1 95 ? 3.716 -11.524 -7.845 1.00 95.00 95 LYS A CA 1
ATOM 717 C C . LYS A 1 95 ? 2.465 -11.877 -7.049 1.00 95.00 95 LYS A C 1
ATOM 719 O O . LYS A 1 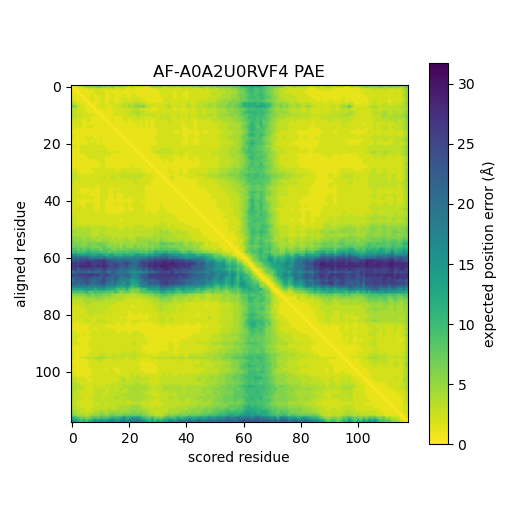95 ? 2.219 -11.318 -5.976 1.00 95.00 95 LYS A O 1
ATOM 724 N N . ASN A 1 96 ? 1.731 -12.892 -7.511 1.00 95.06 96 ASN A N 1
ATOM 725 C CA . ASN A 1 96 ? 0.553 -13.438 -6.823 1.00 95.06 96 ASN A CA 1
ATOM 726 C C . ASN A 1 96 ? -0.481 -12.349 -6.469 1.00 95.06 96 ASN A C 1
ATOM 728 O O . ASN A 1 96 ? -0.935 -12.269 -5.323 1.00 95.06 96 ASN A O 1
ATOM 732 N N . VAL A 1 97 ? -0.776 -11.467 -7.427 1.00 96.81 97 VAL A N 1
ATOM 733 C CA . VAL A 1 97 ? -1.795 -10.413 -7.313 1.00 96.81 97 VAL A CA 1
ATOM 734 C C . VAL A 1 97 ? -2.877 -10.610 -8.367 1.00 96.81 97 VAL A C 1
ATOM 736 O O . VAL A 1 97 ? -2.607 -11.141 -9.441 1.00 96.81 97 VAL A O 1
ATOM 739 N N . ASP A 1 98 ? -4.090 -10.161 -8.055 1.00 98.00 98 ASP A N 1
ATOM 740 C CA . ASP A 1 98 ? -5.245 -10.232 -8.956 1.00 98.00 98 ASP A CA 1
ATOM 741 C C . ASP A 1 98 ? -5.186 -9.128 -10.026 1.00 98.00 98 ASP A C 1
ATOM 743 O O . ASP A 1 98 ? -5.716 -9.281 -11.124 1.00 98.00 98 ASP A O 1
ATOM 747 N N . ALA A 1 99 ? -4.545 -7.998 -9.704 1.00 96.44 99 ALA A N 1
ATOM 748 C CA . ALA A 1 99 ? -4.371 -6.863 -10.602 1.00 96.44 99 ALA A CA 1
ATOM 749 C C . ALA A 1 99 ? -3.091 -6.079 -10.283 1.00 96.44 99 ALA A C 1
ATOM 751 O O . ALA A 1 99 ? -2.646 -6.025 -9.133 1.00 96.44 99 ALA A O 1
ATOM 752 N N . VAL A 1 100 ? -2.539 -5.412 -11.300 1.00 95.69 100 VAL A N 1
ATOM 753 C CA . VAL A 1 100 ? -1.450 -4.437 -11.151 1.00 95.69 100 VAL A CA 1
ATOM 754 C C . VAL A 1 100 ? -1.963 -3.059 -11.549 1.00 95.69 100 VAL A C 1
ATOM 756 O O . VAL A 1 100 ? -2.468 -2.872 -12.654 1.00 95.69 100 VAL A O 1
ATOM 759 N N . LEU A 1 101 ? -1.812 -2.085 -10.654 1.00 96.00 101 LEU A N 1
ATOM 760 C CA . LEU A 1 101 ? -2.079 -0.681 -10.924 1.00 96.00 101 LEU A CA 1
ATOM 761 C C . LEU A 1 101 ? -0.756 0.056 -11.133 1.00 96.00 101 LEU A C 1
ATOM 763 O O . LEU A 1 101 ? 0.136 0.027 -10.284 1.00 96.00 101 LEU A O 1
ATOM 767 N N . LEU A 1 102 ? -0.638 0.726 -12.275 1.00 95.75 102 LEU A N 1
ATOM 768 C CA . LEU A 1 102 ? 0.561 1.450 -12.670 1.00 95.75 102 LEU A CA 1
ATOM 769 C C . LEU A 1 102 ? 0.323 2.959 -12.533 1.00 95.75 102 LEU A C 1
ATOM 771 O O . LEU A 1 102 ? -0.408 3.555 -13.318 1.00 95.75 102 LEU A O 1
ATOM 775 N N . THR A 1 103 ? 0.959 3.579 -11.541 1.00 95.06 103 THR A N 1
ATOM 776 C CA . THR A 1 103 ? 0.872 5.017 -11.235 1.00 95.06 103 THR A CA 1
ATOM 777 C C . THR A 1 103 ? 2.229 5.698 -11.412 1.00 95.06 103 THR A C 1
ATOM 779 O O . THR A 1 103 ? 2.698 6.443 -10.548 1.00 95.06 103 THR A O 1
ATOM 782 N N . VAL A 1 104 ? 2.898 5.405 -12.526 1.00 94.06 104 VAL A N 1
ATOM 783 C CA . VAL A 1 104 ? 4.148 6.064 -12.936 1.00 94.06 104 VAL A CA 1
ATOM 784 C C . VAL A 1 104 ? 3.857 7.109 -14.018 1.00 94.06 104 VAL A C 1
ATOM 786 O O . VAL A 1 104 ? 2.833 7.009 -14.696 1.00 94.06 104 VAL A O 1
ATOM 789 N N . PRO A 1 105 ? 4.732 8.112 -14.225 1.00 92.25 105 PRO A N 1
ATOM 790 C CA . PRO A 1 105 ? 4.583 9.033 -15.346 1.00 92.25 105 PRO A CA 1
ATOM 791 C C . PRO A 1 105 ? 4.450 8.279 -16.672 1.00 92.25 105 PRO A C 1
ATOM 793 O O . PRO A 1 105 ? 5.196 7.330 -16.916 1.00 92.25 105 PRO A O 1
ATOM 796 N N . PHE A 1 106 ? 3.540 8.729 -17.541 1.00 93.56 106 PHE A N 1
ATOM 797 C CA . PHE A 1 106 ? 3.169 8.017 -18.771 1.00 93.56 106 PHE A CA 1
ATOM 798 C C . PHE A 1 106 ? 4.376 7.615 -19.634 1.00 93.56 106 PHE A C 1
ATOM 800 O O . PHE A 1 106 ? 4.449 6.489 -20.118 1.00 93.56 106 PHE A O 1
ATOM 807 N N . GLN A 1 107 ? 5.374 8.495 -19.745 1.00 95.50 107 GLN A N 1
ATOM 808 C CA . GLN A 1 107 ? 6.604 8.247 -20.506 1.00 95.50 107 GLN A CA 1
ATOM 809 C C . GLN A 1 107 ? 7.431 7.045 -20.016 1.00 95.50 107 GLN A C 1
ATOM 811 O O . GLN A 1 107 ? 8.189 6.474 -20.793 1.00 95.50 107 GLN A O 1
ATOM 816 N N . TYR A 1 108 ? 7.290 6.645 -18.748 1.00 93.94 108 TYR A N 1
ATOM 817 C CA . TYR A 1 108 ? 8.001 5.502 -18.171 1.00 93.94 108 TYR A CA 1
ATOM 818 C C . TYR A 1 108 ? 7.166 4.219 -18.162 1.00 93.94 108 TYR A C 1
ATOM 820 O O . TYR A 1 108 ? 7.710 3.153 -17.875 1.00 93.94 108 TYR A O 1
ATOM 828 N N . ALA A 1 109 ? 5.872 4.289 -18.496 1.00 92.25 109 ALA A N 1
ATOM 829 C CA . ALA A 1 109 ? 4.949 3.166 -18.362 1.00 92.25 109 ALA A CA 1
ATOM 830 C C . ALA A 1 109 ? 5.428 1.922 -19.123 1.00 92.25 109 ALA A C 1
ATOM 832 O O . ALA A 1 109 ? 5.496 0.840 -18.546 1.00 92.25 109 ALA A O 1
ATOM 833 N N . LYS A 1 110 ? 5.844 2.093 -20.386 1.00 94.12 110 LYS A N 1
ATOM 834 C CA . LYS A 1 110 ? 6.370 0.999 -21.215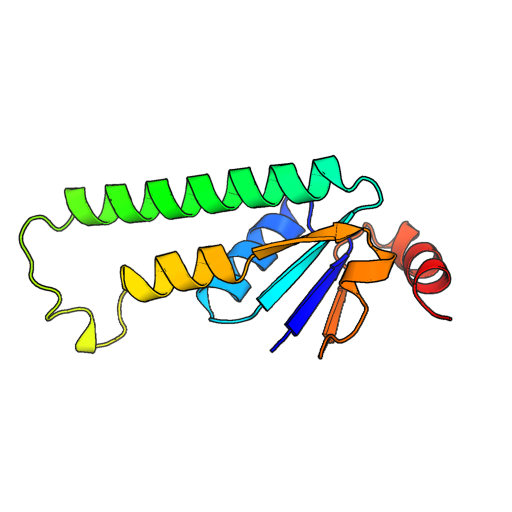 1.00 94.12 110 LYS A CA 1
ATOM 835 C C . LYS A 1 110 ? 7.601 0.347 -20.577 1.00 94.12 110 LYS A C 1
ATOM 837 O O . LYS A 1 110 ? 7.577 -0.847 -20.309 1.00 94.12 110 LYS A O 1
ATOM 842 N N . SER A 1 111 ? 8.628 1.142 -20.269 1.00 93.75 111 SER A N 1
ATOM 843 C CA . SER A 1 111 ? 9.873 0.635 -19.675 1.00 93.75 111 SER A CA 1
ATOM 844 C C . SER A 1 111 ? 9.657 -0.043 -18.322 1.00 93.75 111 SER A C 1
ATOM 846 O O . SER A 1 111 ? 10.355 -0.989 -17.986 1.00 93.75 111 SER A O 1
ATOM 848 N N . THR A 1 112 ? 8.689 0.431 -17.533 1.00 92.94 112 THR A N 1
ATOM 849 C CA . THR A 1 112 ? 8.338 -0.196 -16.257 1.00 92.94 112 THR A CA 1
ATOM 850 C C . THR A 1 112 ? 7.651 -1.540 -16.470 1.00 92.94 112 THR A C 1
ATOM 852 O O . THR A 1 112 ? 7.985 -2.491 -15.778 1.00 92.94 112 THR A O 1
ATOM 855 N N . LEU A 1 113 ? 6.730 -1.651 -17.430 1.00 92.06 113 LEU A N 1
ATOM 856 C CA . LEU A 1 113 ? 6.089 -2.929 -17.749 1.00 92.06 113 LEU A CA 1
ATOM 857 C C . LEU A 1 113 ? 7.092 -3.950 -18.297 1.00 92.06 113 LEU A C 1
ATOM 859 O O . LEU A 1 113 ? 7.071 -5.094 -17.864 1.00 92.06 113 LEU A O 1
ATOM 863 N N . GLU A 1 114 ? 8.005 -3.535 -19.176 1.00 92.88 114 GLU A N 1
ATOM 864 C CA . GLU A 1 114 ? 9.062 -4.405 -19.720 1.00 92.88 114 GLU A CA 1
ATOM 865 C C . GLU A 1 114 ? 9.997 -4.965 -18.635 1.00 92.88 114 GLU A C 1
ATOM 867 O O . GLU A 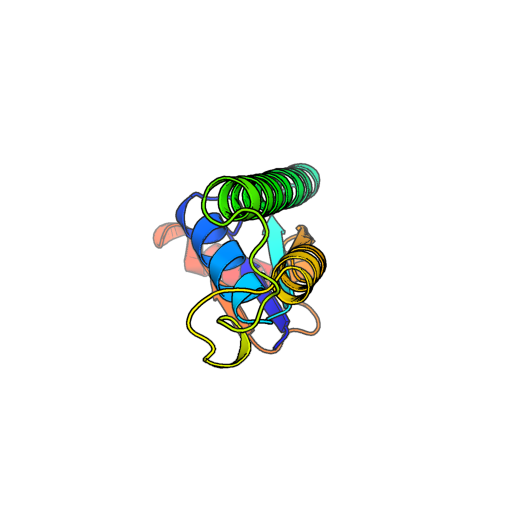1 114 ? 10.550 -6.041 -18.811 1.00 92.88 114 GLU A O 1
ATOM 872 N N . GLN A 1 115 ? 10.165 -4.265 -17.508 1.00 89.56 115 GLN A N 1
ATOM 873 C CA . GLN A 1 115 ? 10.948 -4.752 -16.363 1.00 89.56 115 GLN A CA 1
ATOM 874 C C . GLN A 1 115 ? 10.184 -5.742 -15.473 1.00 89.56 115 GLN A C 1
ATOM 876 O O . GLN A 1 115 ? 10.805 -6.470 -14.704 1.00 89.56 115 GLN A O 1
ATOM 881 N N . LEU A 1 116 ? 8.850 -5.720 -15.518 1.00 88.19 116 LEU A N 1
ATOM 882 C CA . LEU A 1 116 ? 7.984 -6.479 -14.610 1.00 88.19 116 LEU A CA 1
ATOM 883 C C . LEU A 1 116 ? 7.370 -7.715 -15.255 1.00 88.19 116 LEU A C 1
ATOM 885 O O . LEU A 1 116 ? 6.941 -8.625 -14.545 1.00 88.19 116 LEU A O 1
ATOM 889 N N . LEU A 1 117 ? 7.285 -7.724 -16.582 1.00 76.56 117 LEU A N 1
ATOM 890 C CA . LEU A 1 117 ? 6.865 -8.881 -17.351 1.00 76.56 117 LEU A CA 1
ATOM 891 C C . LEU A 1 117 ? 8.063 -9.832 -17.532 1.00 76.56 117 LEU A C 1
ATOM 893 O O . LEU A 1 117 ? 9.182 -9.351 -17.714 1.00 76.56 117 LEU A O 1
ATOM 897 N N . PRO A 1 118 ? 7.845 -11.155 -17.437 1.00 61.75 118 PRO A N 1
ATOM 898 C CA . PRO A 1 118 ? 8.879 -12.154 -17.692 1.00 61.75 118 PRO A CA 1
ATOM 899 C C . PRO A 1 118 ? 9.390 -12.131 -19.138 1.00 61.75 118 PRO A C 1
ATOM 901 O O . PRO A 1 118 ? 8.612 -11.748 -20.045 1.00 61.75 118 PRO A O 1
#